Protein AF-A0A1F1V6K8-F1 (afdb_monomer_lite)

Radius of gyration: 18.37 Å; chains: 1; bounding box: 36×60×32 Å

pLDDT: mean 71.67, std 14.15, range [43.72, 91.31]

Sequence (112 aa):
MDDWFSGILDLVDEPIAIVGIQGTSRVEASTSRTQFVSTGLLDVDEFDSLQAAADLYVSDNLTSGVMAQAAPLGTSVLAMLNTTGASPEAFPSSAPAQQERRKEGASKEWAS

Foldseek 3Di:
DDDPVLVVQVPDPAADEAEDADPPPPCVSADPRYGYHYPYHDDPVRVLVVLLPDQEDEECDPPDPVQVSSVVSVHHYDHDHDCVPPDPVPDDDCVVVVVVVVVVVVVVVVPD

Secondary structure (DSSP, 8-state):
--SHHHHHHTT--S-EEEEE-S----GGG--SSEEEEE--S--HHHHHHHHHH-SEEEES-TT-HHHHHHTTTT-EEEE----TT--GGGSPPSHHHHHHHHHHHHHHHT--

Structure (mmCIF, N/CA/C/O backbone):
data_AF-A0A1F1V6K8-F1
#
_entry.id   AF-A0A1F1V6K8-F1
#
loop_
_atom_site.group_PDB
_atom_site.id
_atom_site.type_symbol
_atom_site.label_atom_id
_atom_site.label_alt_id
_atom_site.label_comp_id
_atom_site.label_asym_id
_atom_site.label_entity_id
_atom_site.label_seq_id
_atom_site.pdbx_PDB_ins_code
_atom_site.Cartn_x
_atom_site.Cartn_y
_atom_site.Cartn_z
_atom_site.occupancy
_atom_site.B_iso_or_equiv
_atom_site.auth_seq_id
_atom_site.auth_comp_id
_atom_site.auth_asym_id
_atom_site.auth_atom_id
_atom_site.pdbx_PDB_model_num
ATOM 1 N N . MET A 1 1 ? 11.487 -15.074 3.807 1.00 43.72 1 MET A N 1
ATOM 2 C CA . MET A 1 1 ? 11.473 -13.619 4.088 1.00 43.72 1 MET A CA 1
ATOM 3 C C . MET A 1 1 ? 10.747 -13.482 5.409 1.00 43.72 1 MET A C 1
ATOM 5 O O . MET A 1 1 ? 9.524 -13.430 5.454 1.00 43.72 1 MET A O 1
ATOM 9 N N . ASP A 1 2 ? 11.532 -13.627 6.465 1.00 49.75 2 ASP A N 1
ATOM 10 C CA . ASP A 1 2 ? 11.116 -14.194 7.743 1.00 49.75 2 ASP A CA 1
ATOM 11 C C . ASP A 1 2 ? 10.742 -13.088 8.742 1.00 49.75 2 ASP A C 1
ATOM 13 O O . ASP A 1 2 ? 11.474 -12.109 8.868 1.00 49.75 2 ASP A O 1
ATOM 17 N N . ASP A 1 3 ? 9.567 -13.241 9.363 1.00 63.28 3 ASP A N 1
ATOM 18 C CA . ASP A 1 3 ? 8.977 -12.617 10.569 1.00 63.28 3 ASP A CA 1
ATOM 19 C C . ASP A 1 3 ? 9.051 -11.107 10.856 1.00 63.28 3 ASP A C 1
ATOM 21 O O . ASP A 1 3 ? 8.238 -10.609 11.633 1.00 63.28 3 ASP A O 1
ATOM 25 N N . TRP A 1 4 ? 9.930 -10.328 10.230 1.00 71.00 4 TRP A N 1
ATOM 26 C CA . TRP A 1 4 ? 10.108 -8.913 10.577 1.00 71.00 4 TRP A CA 1
ATOM 27 C C . TRP A 1 4 ? 8.878 -8.062 10.231 1.00 71.00 4 TRP A C 1
ATOM 29 O O . TRP A 1 4 ? 8.461 -7.222 11.022 1.00 71.00 4 TRP A O 1
ATOM 39 N N . PHE A 1 5 ? 8.270 -8.307 9.063 1.00 73.38 5 PHE A N 1
ATOM 40 C CA . PHE A 1 5 ? 7.072 -7.589 8.635 1.00 73.38 5 PHE A CA 1
ATOM 41 C C . PHE A 1 5 ? 5.910 -7.901 9.574 1.00 73.38 5 PHE A C 1
ATOM 43 O O . PHE A 1 5 ? 5.262 -6.982 10.048 1.00 73.38 5 PHE A O 1
ATOM 50 N N . SER A 1 6 ? 5.711 -9.178 9.916 1.00 69.19 6 SER A N 1
ATOM 51 C CA . SER A 1 6 ? 4.683 -9.604 10.871 1.00 69.19 6 SER A CA 1
ATOM 52 C C . SER A 1 6 ? 4.854 -8.920 12.233 1.00 69.19 6 SER A C 1
ATOM 54 O O . SER A 1 6 ? 3.885 -8.391 12.765 1.00 69.19 6 SER A O 1
ATOM 56 N N . GLY A 1 7 ? 6.088 -8.821 12.740 1.00 71.25 7 GLY A N 1
ATOM 57 C CA . GLY A 1 7 ? 6.375 -8.118 13.994 1.00 71.25 7 GLY A CA 1
ATOM 58 C C . GLY A 1 7 ? 6.097 -6.608 13.958 1.00 71.25 7 GLY A C 1
ATOM 59 O O . GLY A 1 7 ? 5.743 -6.037 14.983 1.00 71.25 7 GLY A O 1
ATOM 60 N N . ILE A 1 8 ? 6.211 -5.950 12.798 1.00 74.38 8 ILE A N 1
ATOM 61 C CA . ILE A 1 8 ? 5.811 -4.538 12.644 1.00 74.38 8 ILE A CA 1
ATOM 62 C C . ILE A 1 8 ? 4.291 -4.395 12.720 1.00 74.38 8 ILE A C 1
ATOM 64 O O . ILE A 1 8 ? 3.793 -3.445 13.319 1.00 74.38 8 ILE A O 1
ATOM 68 N N . LEU A 1 9 ? 3.551 -5.336 12.136 1.00 76.12 9 LEU A N 1
ATOM 69 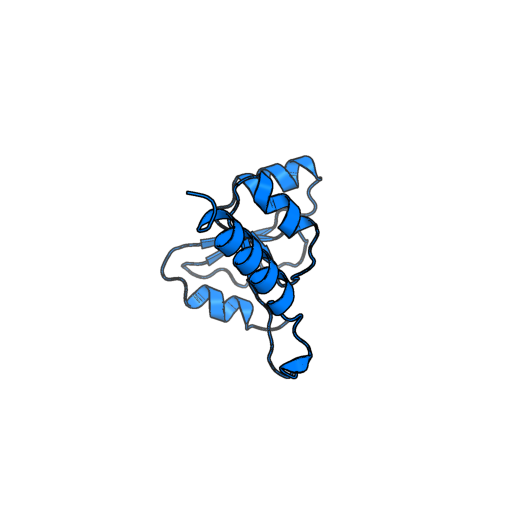C CA . LEU A 1 9 ? 2.089 -5.300 12.133 1.00 76.12 9 LEU A CA 1
ATOM 70 C C . LEU A 1 9 ? 1.510 -5.449 13.543 1.00 76.12 9 LEU A C 1
ATOM 72 O O . LEU A 1 9 ? 0.509 -4.812 13.851 1.00 76.12 9 LEU A O 1
ATOM 76 N N . ASP A 1 10 ? 2.168 -6.211 14.420 1.00 71.81 10 ASP A N 1
ATOM 77 C CA . ASP A 1 10 ? 1.758 -6.354 15.824 1.00 71.81 10 ASP A CA 1
ATOM 78 C C . ASP A 1 10 ? 1.868 -5.051 16.640 1.00 71.81 10 ASP A C 1
ATOM 80 O O . ASP A 1 10 ? 1.237 -4.935 17.698 1.00 71.81 10 ASP A O 1
ATOM 84 N N . LEU A 1 11 ? 2.643 -4.068 16.160 1.00 78.38 11 LEU A N 1
ATOM 85 C CA . LEU A 1 11 ? 2.761 -2.737 16.770 1.00 78.38 11 LEU A CA 1
ATOM 86 C C . LEU A 1 11 ? 1.595 -1.811 16.410 1.00 78.38 11 LEU A C 1
ATOM 88 O O . LEU A 1 11 ? 1.437 -0.765 17.039 1.00 78.38 11 LEU A O 1
ATOM 92 N N . VAL A 1 12 ? 0.803 -2.161 15.396 1.00 81.19 12 VAL A N 1
ATOM 93 C CA . VAL A 1 12 ? -0.383 -1.392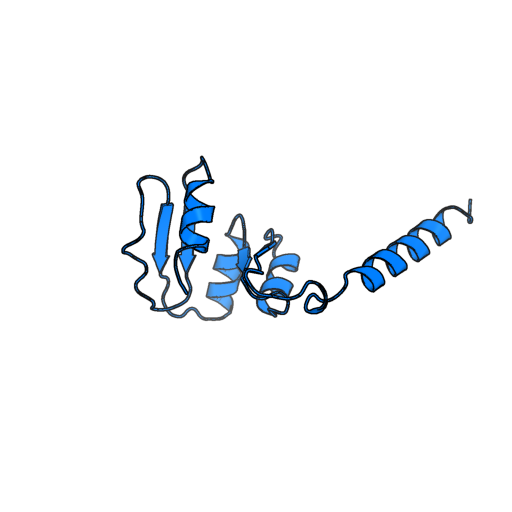 15.029 1.00 81.19 12 VAL A CA 1
ATOM 94 C C . VAL A 1 12 ? -1.494 -1.748 16.011 1.00 81.19 12 VAL A C 1
ATOM 96 O O . VAL A 1 12 ? -1.879 -2.909 16.146 1.00 81.19 12 VAL A O 1
ATOM 99 N N . ASP A 1 13 ? -1.981 -0.747 16.743 1.00 81.81 13 ASP A N 1
ATOM 100 C CA . ASP A 1 13 ? -2.994 -0.966 17.783 1.00 81.81 13 ASP A CA 1
ATOM 101 C C . ASP A 1 13 ? -4.423 -1.057 17.217 1.00 81.81 13 ASP A C 1
ATOM 103 O O . ASP A 1 13 ? -5.342 -1.515 17.892 1.00 81.81 13 ASP A O 1
ATOM 107 N N . GLU A 1 14 ? -4.589 -0.681 15.949 1.00 82.81 14 GLU A N 1
ATOM 108 C CA . GLU A 1 14 ? -5.846 -0.747 15.208 1.00 82.81 14 GLU A CA 1
ATOM 109 C C . GLU A 1 14 ? -5.962 -2.045 14.392 1.00 82.81 14 GLU A C 1
ATOM 111 O O . GLU A 1 14 ? -4.950 -2.574 13.919 1.00 82.81 14 GLU A O 1
ATOM 116 N N . PRO A 1 15 ? -7.184 -2.560 14.169 1.00 85.56 15 PRO A N 1
ATOM 117 C CA . PRO A 1 15 ? -7.401 -3.657 13.241 1.00 85.56 15 PRO A CA 1
ATOM 118 C C . PRO A 1 15 ? -7.003 -3.267 11.814 1.00 85.56 15 PRO A C 1
ATOM 120 O O . PRO A 1 15 ? -7.448 -2.242 11.298 1.00 85.56 15 PRO A O 1
ATOM 123 N N . ILE A 1 16 ? -6.212 -4.106 11.150 1.00 86.75 16 ILE A N 1
ATOM 124 C CA . ILE A 1 16 ? -5.731 -3.861 9.789 1.00 86.75 16 ILE A CA 1
ATOM 125 C C . ILE A 1 16 ? -6.020 -5.042 8.866 1.00 86.75 16 ILE A C 1
ATOM 127 O O . ILE A 1 16 ? -5.866 -6.209 9.233 1.00 86.75 16 ILE A O 1
ATOM 131 N N . ALA A 1 17 ? -6.402 -4.727 7.631 1.00 87.69 17 ALA A N 1
ATOM 132 C CA . ALA A 1 17 ? -6.511 -5.692 6.547 1.00 87.69 17 ALA A CA 1
ATOM 133 C C . ALA A 1 17 ? -5.335 -5.509 5.586 1.00 87.69 17 ALA A C 1
ATOM 135 O O . ALA A 1 17 ? -5.087 -4.417 5.081 1.00 87.69 17 ALA A O 1
ATOM 136 N N . ILE A 1 18 ? -4.611 -6.591 5.325 1.00 85.75 18 ILE A N 1
ATOM 137 C CA . ILE A 1 18 ? -3.455 -6.605 4.435 1.00 85.75 18 ILE A CA 1
ATOM 138 C C . ILE A 1 18 ? -3.837 -7.361 3.186 1.00 85.75 18 ILE A C 1
ATOM 140 O O . ILE A 1 18 ? -4.077 -8.570 3.224 1.00 85.75 18 ILE A O 1
ATOM 144 N N . VAL A 1 19 ? -3.867 -6.635 2.076 1.00 85.44 19 VAL A N 1
ATOM 145 C CA . VAL A 1 19 ? -4.227 -7.185 0.776 1.00 85.44 19 VAL A CA 1
ATOM 146 C C . VAL A 1 19 ? -2.955 -7.475 -0.016 1.00 85.44 19 VAL A C 1
ATOM 148 O O . VAL A 1 19 ? -2.208 -6.567 -0.371 1.00 85.44 19 VAL A O 1
ATOM 151 N N . GLY A 1 20 ? -2.679 -8.758 -0.248 1.00 78.75 20 GLY A N 1
ATOM 152 C CA . GLY A 1 20 ? -1.494 -9.237 -0.957 1.00 78.75 20 GLY A CA 1
ATOM 153 C C . GLY A 1 20 ? -1.823 -9.765 -2.351 1.00 78.75 20 GLY A C 1
ATOM 154 O O . GLY A 1 20 ? -2.705 -10.609 -2.512 1.00 78.75 20 GLY A O 1
ATOM 155 N N . ILE A 1 21 ? -1.056 -9.320 -3.348 1.00 71.62 21 ILE A N 1
ATOM 156 C CA . ILE A 1 21 ? -1.233 -9.674 -4.765 1.00 71.62 21 ILE A CA 1
ATOM 157 C C . ILE A 1 21 ? -0.186 -10.718 -5.136 1.00 71.62 21 ILE A C 1
ATOM 159 O O . ILE A 1 21 ? 0.782 -10.445 -5.836 1.00 71.62 21 ILE A O 1
ATOM 163 N N . GLN A 1 22 ? -0.307 -11.905 -4.552 1.00 65.12 22 GLN A N 1
ATOM 164 C CA . GLN A 1 22 ? 0.285 -13.139 -5.068 1.00 65.12 22 GLN A CA 1
ATOM 165 C C . GLN A 1 22 ? -0.169 -14.330 -4.225 1.00 65.12 22 GLN A C 1
ATOM 167 O O . GLN A 1 22 ? -0.482 -14.200 -3.042 1.00 65.12 22 GLN A O 1
ATOM 172 N N . GLY A 1 23 ? -0.170 -15.510 -4.851 1.00 52.41 23 GLY A N 1
ATOM 173 C CA . GLY A 1 23 ? -0.611 -16.787 -4.280 1.00 52.41 23 GLY A CA 1
ATOM 174 C C . GLY A 1 23 ? 0.282 -17.375 -3.183 1.00 52.41 23 GLY A C 1
ATOM 175 O O . GLY A 1 23 ? 0.239 -18.582 -2.951 1.00 52.41 23 GLY A O 1
ATOM 176 N N . THR A 1 24 ? 1.097 -16.574 -2.495 1.00 48.41 24 THR A N 1
ATOM 177 C CA . THR A 1 24 ? 1.714 -17.033 -1.254 1.00 48.41 24 THR A CA 1
ATOM 178 C C . THR A 1 24 ? 0.641 -17.029 -0.177 1.00 48.41 24 THR A C 1
ATOM 180 O O . THR A 1 24 ? 0.238 -15.996 0.349 1.00 48.41 24 THR A O 1
ATOM 183 N N . SER A 1 25 ? 0.152 -18.235 0.104 1.00 47.34 25 SER A N 1
ATOM 184 C CA . SER A 1 25 ? -0.612 -18.629 1.284 1.00 47.34 25 SER A CA 1
ATOM 185 C C . SER A 1 25 ? 0.028 -18.069 2.564 1.00 47.34 25 SER A C 1
ATOM 187 O O . SER A 1 25 ? 0.745 -18.761 3.277 1.00 47.34 25 SER A O 1
ATOM 189 N N . ARG A 1 26 ? -0.214 -16.792 2.862 1.00 53.22 26 ARG A N 1
ATOM 190 C CA . ARG A 1 26 ? 0.110 -16.152 4.144 1.00 53.22 26 ARG A CA 1
ATOM 191 C C . ARG A 1 26 ? -1.115 -16.088 5.057 1.00 53.22 26 ARG A C 1
ATOM 193 O O . ARG A 1 26 ? -1.135 -15.350 6.034 1.00 53.22 26 ARG A O 1
ATOM 200 N N . VAL A 1 27 ? -2.129 -16.892 4.726 1.00 50.31 27 VAL A N 1
ATOM 201 C CA . VAL A 1 27 ? -3.375 -17.073 5.481 1.00 50.31 27 VAL A CA 1
ATOM 202 C C . VAL A 1 27 ? -3.088 -17.484 6.935 1.00 50.31 27 VAL A C 1
ATOM 204 O O . VAL A 1 27 ? -3.860 -17.140 7.825 1.00 50.31 27 VAL A O 1
ATOM 207 N N . GLU A 1 28 ? -1.942 -18.119 7.205 1.00 49.75 28 GLU A N 1
ATOM 208 C CA . GLU A 1 28 ? -1.555 -18.614 8.535 1.00 49.75 28 GLU A CA 1
ATOM 209 C C . GLU A 1 28 ? -1.139 -17.533 9.555 1.00 49.75 28 GLU A C 1
ATOM 211 O O . GLU A 1 28 ? -0.971 -17.857 10.725 1.00 49.75 28 GLU A O 1
ATOM 216 N N . ALA A 1 29 ? -1.006 -16.258 9.165 1.00 54.44 29 ALA A N 1
ATOM 217 C CA . ALA A 1 29 ? -0.566 -15.185 10.070 1.00 54.44 29 ALA A CA 1
ATOM 218 C C . ALA A 1 29 ? -1.698 -14.265 10.567 1.00 54.44 29 ALA A C 1
ATOM 220 O O . ALA A 1 29 ? -1.419 -13.232 11.176 1.00 54.44 29 ALA A O 1
ATOM 221 N N . SER A 1 30 ? -2.967 -14.591 10.291 1.00 61.03 30 SER A N 1
ATOM 222 C CA . SER A 1 30 ? -4.078 -13.746 10.747 1.00 61.03 30 SER A CA 1
ATOM 223 C C . SER A 1 30 ? -4.183 -13.792 12.274 1.00 61.03 30 SER A C 1
ATOM 225 O O . SER A 1 30 ? -4.354 -14.859 12.864 1.00 61.03 30 SER A O 1
ATOM 227 N N . THR A 1 31 ? -4.067 -12.633 12.915 1.00 69.25 31 THR A N 1
ATOM 228 C CA . THR A 1 31 ? -4.227 -12.472 14.366 1.00 69.25 31 THR A CA 1
ATOM 229 C C . THR A 1 31 ? -5.631 -11.944 14.671 1.00 69.25 31 THR A C 1
ATOM 231 O O . THR A 1 31 ? -6.442 -11.745 13.770 1.00 69.25 31 THR A O 1
ATOM 234 N N . SER A 1 32 ? -5.949 -11.677 15.942 1.00 72.25 32 SER A N 1
ATOM 235 C CA . SER A 1 32 ? -7.206 -10.998 16.295 1.00 72.25 32 SER A CA 1
ATOM 236 C C . SER A 1 32 ? -7.314 -9.574 15.732 1.00 72.25 32 SER A C 1
ATOM 238 O O . SER A 1 32 ? -8.412 -9.024 15.712 1.00 72.25 32 SER A O 1
ATOM 240 N N . ARG A 1 33 ? -6.193 -8.975 15.302 1.00 77.38 33 ARG A N 1
ATOM 241 C CA . ARG A 1 33 ? -6.116 -7.591 14.807 1.00 77.38 33 ARG A CA 1
ATOM 242 C C . ARG A 1 33 ? -5.700 -7.492 13.341 1.00 77.38 33 ARG A C 1
ATOM 244 O O . ARG A 1 33 ? -6.049 -6.518 12.690 1.00 77.38 33 ARG A O 1
ATOM 251 N N . THR A 1 34 ? -5.013 -8.495 12.802 1.00 79.94 34 THR A N 1
ATOM 252 C CA . THR A 1 34 ? -4.511 -8.469 11.425 1.00 79.94 34 THR A CA 1
ATOM 253 C C . THR A 1 34 ? -5.219 -9.516 10.585 1.00 79.94 34 THR A C 1
ATOM 255 O O . THR A 1 34 ? -5.117 -10.709 10.867 1.00 79.94 34 THR A O 1
ATOM 258 N N . GLN A 1 35 ? -5.881 -9.083 9.516 1.00 82.06 35 GLN A N 1
ATOM 259 C CA . GLN A 1 35 ? -6.470 -9.969 8.520 1.00 82.06 35 GLN A CA 1
ATOM 260 C C . GLN A 1 35 ? -5.630 -9.962 7.245 1.00 82.06 35 GLN A C 1
ATOM 262 O O . GLN A 1 35 ? -5.365 -8.906 6.680 1.00 82.06 35 GLN A O 1
ATOM 267 N N . PHE A 1 36 ? -5.267 -11.142 6.745 1.00 80.56 36 PHE A N 1
ATOM 268 C CA . PHE A 1 36 ? -4.626 -11.270 5.438 1.00 80.56 36 PHE A CA 1
ATOM 269 C C . PHE A 1 36 ? -5.648 -11.667 4.373 1.00 80.56 36 PHE A C 1
ATOM 271 O O . PHE A 1 36 ? -6.342 -12.676 4.504 1.00 80.56 36 PHE A O 1
ATOM 278 N N . VAL A 1 37 ? -5.714 -10.887 3.297 1.00 82.06 37 VAL A N 1
ATOM 279 C CA . VAL A 1 37 ? -6.555 -11.142 2.125 1.00 82.06 37 VAL A CA 1
ATOM 280 C C . VAL A 1 37 ? -5.640 -11.333 0.922 1.00 82.06 37 VAL A C 1
ATOM 282 O O . VAL A 1 37 ? -4.848 -10.456 0.588 1.00 82.06 37 VAL A O 1
ATOM 285 N N . SER A 1 38 ? -5.729 -12.487 0.266 1.00 83.31 38 SER A N 1
ATOM 286 C CA . SER A 1 38 ? -5.031 -12.726 -1.000 1.00 83.31 38 SER A CA 1
ATOM 287 C C . SER A 1 38 ? -6.015 -12.537 -2.144 1.00 83.31 38 SER A C 1
ATOM 289 O O . SER A 1 38 ? -7.064 -13.181 -2.164 1.00 83.31 38 SER A O 1
ATOM 291 N N . THR A 1 39 ? -5.689 -11.654 -3.085 1.00 80.12 39 THR A N 1
ATOM 292 C CA . THR A 1 39 ? -6.540 -11.363 -4.251 1.00 80.12 39 THR A CA 1
ATOM 293 C C . THR A 1 39 ? -6.216 -12.238 -5.459 1.00 80.12 39 THR A C 1
ATOM 295 O O . THR A 1 39 ? -6.947 -12.220 -6.443 1.00 80.12 39 THR A O 1
ATOM 298 N N . GLY A 1 40 ? -5.145 -13.034 -5.395 1.00 79.19 40 GLY A N 1
ATOM 299 C CA . GLY A 1 40 ? -4.618 -13.735 -6.563 1.00 79.19 40 GLY A CA 1
ATOM 300 C C . GLY A 1 40 ? -3.884 -12.784 -7.511 1.00 79.19 40 GLY A C 1
ATOM 301 O O . GLY A 1 40 ? -3.237 -11.836 -7.069 1.00 79.19 40 GLY A O 1
ATOM 302 N N . LEU A 1 41 ? -3.923 -13.084 -8.810 1.00 83.31 41 LEU A N 1
ATOM 303 C CA . LEU A 1 41 ? -3.415 -12.185 -9.845 1.00 83.31 41 LEU A CA 1
ATOM 304 C C . LEU A 1 41 ? -4.545 -11.241 -10.254 1.00 83.31 41 LEU A C 1
ATOM 306 O O . LEU A 1 41 ? -5.619 -11.716 -10.610 1.00 83.31 41 LEU A O 1
ATOM 310 N N . LEU A 1 42 ? -4.273 -9.941 -10.204 1.00 85.12 42 LEU A N 1
ATOM 311 C CA . LEU A 1 42 ? -5.166 -8.888 -10.681 1.00 85.12 42 LEU A CA 1
ATOM 312 C C . LEU A 1 42 ? -4.638 -8.341 -12.004 1.00 85.12 42 LEU A C 1
ATOM 314 O O . LEU A 1 42 ? -3.421 -8.346 -12.231 1.00 85.12 42 LEU A O 1
ATOM 318 N N . ASP A 1 43 ? -5.536 -7.869 -12.864 1.00 89.38 43 ASP A N 1
ATOM 319 C CA . ASP A 1 43 ? -5.120 -7.015 -13.972 1.00 89.38 43 ASP A CA 1
ATOM 320 C C . ASP A 1 43 ? -4.750 -5.599 -13.485 1.00 89.38 43 ASP A C 1
ATOM 322 O O . ASP A 1 43 ? -4.808 -5.290 -12.293 1.00 89.38 43 ASP A O 1
ATOM 326 N N . VAL A 1 44 ? -4.284 -4.750 -14.403 1.00 86.75 44 VAL A N 1
ATOM 327 C CA . VAL A 1 44 ? -3.791 -3.407 -14.060 1.00 86.75 44 VAL A CA 1
ATOM 328 C C . VAL A 1 44 ? -4.917 -2.505 -13.550 1.00 86.75 44 VAL A C 1
ATOM 330 O O . VAL A 1 44 ? -4.703 -1.776 -12.588 1.00 86.75 44 VAL A O 1
ATOM 333 N N . ASP A 1 45 ? -6.114 -2.582 -14.132 1.00 90.62 45 ASP A N 1
ATOM 334 C CA . ASP A 1 45 ? -7.230 -1.705 -13.764 1.00 90.62 45 ASP A CA 1
ATOM 335 C C . ASP A 1 45 ? -7.816 -2.108 -12.399 1.00 90.62 45 ASP A C 1
ATOM 337 O O . ASP A 1 45 ? -8.141 -1.261 -11.559 1.00 90.62 45 ASP A O 1
ATOM 341 N N . GLU A 1 46 ? -7.917 -3.415 -12.144 1.00 90.38 46 GLU A N 1
ATOM 342 C CA . GLU A 1 46 ? -8.299 -3.980 -10.849 1.00 90.38 46 GLU A CA 1
ATOM 343 C C . GLU A 1 46 ? -7.272 -3.641 -9.768 1.00 90.38 46 GLU A C 1
ATOM 345 O O . GLU A 1 46 ? -7.630 -3.305 -8.634 1.00 90.38 46 GLU A O 1
ATOM 350 N N . PHE A 1 47 ? -5.989 -3.704 -10.121 1.00 88.94 47 PHE A N 1
ATOM 351 C CA . PHE A 1 47 ? -4.908 -3.351 -9.222 1.00 88.94 47 PHE A CA 1
ATOM 352 C C . PHE A 1 47 ? -4.911 -1.858 -8.866 1.00 88.94 47 PHE A C 1
ATOM 354 O O . PHE A 1 47 ? -4.847 -1.524 -7.682 1.00 88.94 47 PHE A O 1
ATOM 361 N N . ASP A 1 48 ? -5.051 -0.971 -9.850 1.00 89.38 48 ASP A N 1
ATOM 362 C CA . ASP A 1 48 ? -5.119 0.477 -9.633 1.00 89.38 48 ASP A CA 1
ATOM 363 C C . ASP A 1 48 ? -6.348 0.847 -8.787 1.00 89.38 48 ASP A C 1
ATOM 365 O O . ASP A 1 48 ? -6.261 1.668 -7.872 1.00 89.38 48 ASP A O 1
ATOM 369 N N . SER A 1 49 ? -7.483 0.181 -9.024 1.00 91.06 49 SER A N 1
ATOM 370 C CA . SER A 1 49 ? -8.700 0.348 -8.219 1.00 91.06 49 SER A CA 1
ATOM 371 C C . SER A 1 49 ? -8.488 -0.070 -6.763 1.00 91.06 49 SER A C 1
ATOM 373 O O . SER A 1 49 ? -8.909 0.633 -5.843 1.00 91.06 49 SER A O 1
ATOM 375 N N . LEU A 1 50 ? -7.807 -1.197 -6.537 1.00 90.25 50 LEU A N 1
ATOM 376 C CA . LEU A 1 50 ? -7.444 -1.652 -5.198 1.00 90.25 50 LEU A CA 1
ATOM 377 C C . LEU A 1 50 ? -6.469 -0.679 -4.521 1.00 90.25 50 LEU A C 1
ATOM 379 O O . LEU A 1 50 ? -6.630 -0.372 -3.341 1.00 90.25 50 LEU A O 1
ATOM 383 N N . GLN A 1 51 ? -5.475 -0.180 -5.258 1.00 88.62 51 GLN A N 1
ATOM 384 C CA . GLN A 1 51 ? -4.492 0.765 -4.741 1.00 88.62 51 GLN A CA 1
ATOM 385 C C . GLN A 1 51 ? -5.146 2.099 -4.358 1.00 88.62 51 GLN A C 1
ATOM 387 O O . GLN A 1 51 ? -4.856 2.623 -3.284 1.00 88.62 51 GLN A O 1
ATOM 392 N N . ALA A 1 52 ? -6.064 2.618 -5.177 1.00 90.06 52 ALA A N 1
ATOM 393 C CA . ALA A 1 52 ? -6.814 3.843 -4.896 1.00 90.06 52 ALA A CA 1
ATOM 394 C C . ALA A 1 52 ? -7.755 3.715 -3.685 1.00 90.06 52 ALA A C 1
ATOM 396 O O . ALA A 1 52 ? -8.032 4.704 -3.010 1.00 90.06 52 ALA A O 1
ATOM 397 N N . ALA A 1 53 ? -8.251 2.507 -3.406 1.00 91.31 53 ALA A N 1
ATOM 398 C CA . ALA A 1 53 ? -9.112 2.232 -2.258 1.00 91.31 53 ALA A CA 1
ATOM 399 C C . ALA A 1 53 ? -8.340 1.985 -0.949 1.00 91.31 53 ALA A C 1
ATOM 401 O O . ALA A 1 53 ? -8.953 1.950 0.116 1.00 91.31 53 ALA A O 1
ATOM 402 N N . ALA A 1 54 ? -7.023 1.775 -1.014 1.00 90.12 54 ALA A N 1
ATOM 403 C CA . ALA A 1 54 ? -6.208 1.491 0.158 1.00 90.12 54 ALA A CA 1
ATOM 404 C C . ALA A 1 54 ? -5.897 2.764 0.957 1.00 90.12 54 ALA A C 1
ATOM 406 O O . ALA A 1 54 ? -5.525 3.792 0.394 1.00 90.12 54 ALA A O 1
ATOM 407 N N . ASP A 1 55 ? -5.934 2.667 2.287 1.00 90.81 55 ASP A N 1
ATOM 408 C CA . ASP A 1 55 ? -5.490 3.758 3.164 1.00 90.81 55 ASP A CA 1
ATOM 409 C C . ASP A 1 55 ? -3.968 3.980 3.075 1.00 90.81 55 ASP A C 1
ATOM 411 O O . ASP A 1 55 ? -3.468 5.100 3.216 1.00 90.81 55 ASP A O 1
ATOM 415 N N . LEU A 1 56 ? -3.218 2.897 2.843 1.00 88.50 56 LEU A N 1
ATOM 416 C CA . LEU A 1 56 ? -1.762 2.892 2.790 1.00 88.50 56 LEU A CA 1
ATOM 417 C C . LEU A 1 56 ? -1.248 1.798 1.850 1.00 88.50 56 LEU A C 1
ATOM 419 O O . LEU A 1 56 ? -1.522 0.614 2.039 1.00 88.50 56 LEU A O 1
ATOM 423 N N . TYR A 1 57 ? -0.421 2.188 0.885 1.00 88.00 57 TYR A N 1
ATOM 424 C CA . TYR A 1 57 ? 0.374 1.266 0.084 1.00 88.00 57 TYR A CA 1
ATOM 425 C C . TYR A 1 57 ? 1.743 1.052 0.740 1.00 88.00 57 TYR A C 1
ATOM 427 O O . TYR A 1 57 ? 2.490 2.008 0.964 1.00 88.00 57 TYR A O 1
ATOM 435 N N . VAL A 1 58 ? 2.088 -0.204 1.035 1.00 83.88 58 VAL A N 1
ATOM 436 C CA . VAL A 1 58 ? 3.373 -0.575 1.644 1.00 83.88 58 VAL A CA 1
ATOM 437 C C . VAL A 1 58 ? 4.200 -1.394 0.661 1.00 83.88 58 VAL A C 1
ATOM 439 O O . VAL A 1 58 ? 3.705 -2.3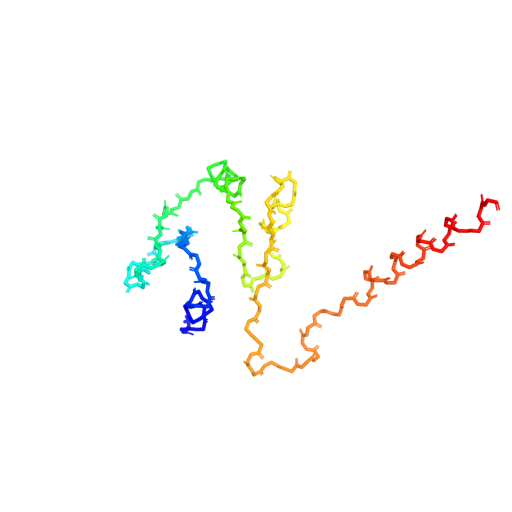56 0.079 1.00 83.88 58 VAL A O 1
ATOM 442 N N . SER A 1 59 ? 5.472 -1.035 0.489 1.00 81.12 59 SER A N 1
ATOM 443 C CA . SER A 1 59 ? 6.411 -1.769 -0.367 1.00 81.12 59 SER A CA 1
ATOM 444 C C . SER A 1 59 ? 7.770 -1.920 0.305 1.00 81.12 59 SER A C 1
ATOM 446 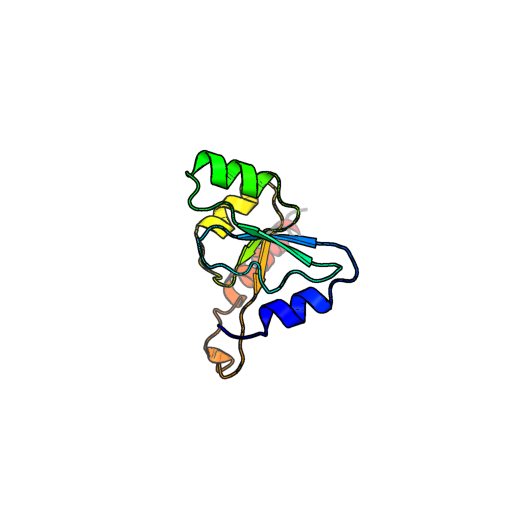O O . SER A 1 59 ? 8.207 -1.043 1.043 1.00 81.12 59 SER A O 1
ATOM 448 N N . ASP A 1 60 ? 8.464 -3.018 0.025 1.00 75.38 60 ASP A N 1
ATOM 449 C CA . ASP A 1 60 ? 9.868 -3.224 0.383 1.00 75.38 60 ASP A CA 1
ATOM 450 C C . ASP A 1 60 ? 10.843 -2.732 -0.702 1.00 75.38 60 ASP A C 1
ATOM 452 O O . ASP A 1 60 ? 12.061 -2.830 -0.546 1.00 75.38 60 ASP A O 1
ATOM 456 N N . ASN A 1 61 ? 10.321 -2.159 -1.792 1.00 72.50 61 ASN A N 1
ATOM 457 C CA . ASN A 1 61 ? 11.095 -1.721 -2.941 1.00 72.50 61 ASN A CA 1
ATOM 458 C C . ASN A 1 61 ? 10.931 -0.215 -3.206 1.00 72.50 61 ASN A C 1
ATOM 460 O O . ASN A 1 61 ? 9.923 0.241 -3.748 1.00 72.50 61 ASN A O 1
ATOM 464 N N . LEU A 1 62 ? 11.982 0.550 -2.892 1.00 65.75 62 LEU A N 1
ATOM 465 C CA . LEU A 1 62 ? 12.049 2.004 -3.091 1.00 65.75 62 LEU A CA 1
ATOM 466 C C . LEU A 1 62 ? 11.899 2.462 -4.548 1.00 65.75 62 LEU A C 1
ATOM 468 O O . LEU A 1 62 ? 11.538 3.613 -4.782 1.00 65.75 62 LEU A O 1
ATOM 472 N N . THR A 1 63 ? 12.226 1.615 -5.525 1.00 67.56 63 THR A N 1
ATOM 473 C CA . THR A 1 63 ? 12.178 1.968 -6.954 1.00 67.56 63 THR A CA 1
ATOM 474 C C . THR A 1 63 ? 10.990 1.337 -7.668 1.00 67.56 63 THR A C 1
ATOM 476 O O . THR A 1 63 ? 10.959 1.268 -8.897 1.00 67.56 63 THR A O 1
ATOM 479 N N . SER A 1 64 ? 9.994 0.874 -6.911 1.00 68.25 64 SER A N 1
ATOM 480 C CA . SER A 1 64 ? 8.798 0.274 -7.479 1.00 68.25 64 SER A CA 1
ATOM 481 C C . SER A 1 64 ? 8.031 1.292 -8.331 1.00 68.25 64 SER A C 1
ATOM 483 O O . SER A 1 64 ? 7.551 2.307 -7.825 1.00 68.25 64 SER A O 1
ATOM 485 N N . GLY A 1 65 ? 7.867 1.009 -9.628 1.00 71.88 65 GLY A N 1
ATOM 486 C CA . GLY A 1 65 ? 7.011 1.814 -10.511 1.00 71.88 65 GLY A CA 1
ATOM 487 C C . GLY A 1 65 ? 5.573 1.914 -9.989 1.00 71.88 65 GLY A C 1
ATOM 488 O O . GLY A 1 65 ? 4.931 2.949 -10.126 1.00 71.88 65 GLY A O 1
ATOM 489 N N . VAL A 1 66 ? 5.127 0.886 -9.268 1.00 75.75 66 VAL A N 1
ATOM 490 C CA . VAL A 1 66 ? 3.825 0.829 -8.598 1.00 75.75 66 VAL A CA 1
ATOM 491 C C . VAL A 1 66 ? 3.708 1.846 -7.456 1.00 75.75 66 VAL A C 1
ATOM 493 O O . VAL A 1 66 ? 2.647 2.424 -7.234 1.00 75.75 66 VAL A O 1
ATOM 496 N N . MET A 1 67 ? 4.803 2.122 -6.741 1.00 80.31 67 MET A N 1
ATOM 497 C CA . MET A 1 67 ? 4.826 3.188 -5.735 1.00 80.31 67 MET A CA 1
ATOM 498 C C . MET A 1 67 ? 4.688 4.570 -6.390 1.00 80.31 67 MET A C 1
ATOM 500 O O . MET A 1 67 ? 4.029 5.444 -5.834 1.00 80.31 67 MET A O 1
ATOM 504 N N . ALA A 1 68 ? 5.262 4.773 -7.580 1.00 78.44 68 ALA A 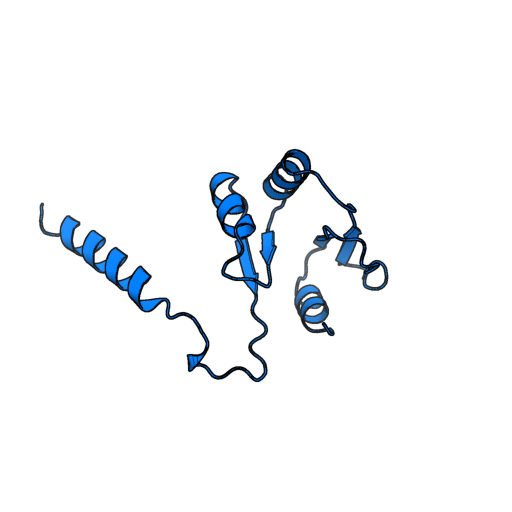N 1
ATOM 505 C CA . ALA A 1 68 ? 5.080 6.021 -8.321 1.00 78.44 68 ALA A CA 1
ATOM 506 C C . ALA A 1 68 ? 3.628 6.211 -8.805 1.00 78.44 68 ALA A C 1
ATOM 508 O O . ALA A 1 68 ? 3.172 7.349 -8.910 1.00 78.44 68 ALA A O 1
ATOM 509 N N . GLN A 1 69 ? 2.898 5.118 -9.050 1.00 80.38 69 GLN A N 1
ATOM 510 C CA . GLN A 1 69 ? 1.485 5.134 -9.451 1.00 80.38 69 GLN A CA 1
ATOM 511 C C . GLN A 1 69 ? 0.514 5.395 -8.290 1.00 80.38 69 GLN A C 1
ATOM 513 O O . GLN A 1 69 ? -0.539 5.980 -8.513 1.00 80.38 69 GLN A O 1
ATOM 518 N N . ALA A 1 70 ? 0.887 5.089 -7.046 1.00 82.12 70 ALA A N 1
ATOM 519 C CA . ALA A 1 70 ? 0.058 5.399 -5.876 1.00 82.12 70 ALA A CA 1
ATOM 520 C C . ALA A 1 70 ? -0.153 6.912 -5.662 1.00 82.12 70 ALA A C 1
ATOM 522 O O . ALA A 1 70 ? -1.230 7.347 -5.258 1.00 82.12 70 ALA A O 1
ATOM 523 N N . ALA A 1 71 ? 0.864 7.731 -5.953 1.00 77.38 71 ALA A N 1
ATOM 524 C CA . ALA A 1 71 ? 0.820 9.177 -5.733 1.00 77.38 71 ALA A CA 1
ATOM 525 C C . ALA A 1 71 ? -0.307 9.902 -6.507 1.00 77.38 71 ALA A C 1
ATOM 527 O O . ALA A 1 71 ? -1.045 10.662 -5.877 1.00 77.38 71 ALA A O 1
ATOM 528 N N . PRO A 1 72 ? -0.493 9.700 -7.830 1.00 85.12 72 PRO A N 1
ATOM 529 C CA . PRO A 1 72 ? -1.616 10.300 -8.554 1.00 85.12 72 PRO A CA 1
ATOM 530 C C . PRO A 1 72 ? -2.990 9.760 -8.127 1.00 85.12 72 PRO A C 1
ATOM 532 O O . PRO A 1 72 ? -3.983 10.448 -8.343 1.00 85.12 72 PRO A O 1
ATOM 535 N N . LEU A 1 73 ? -3.057 8.580 -7.500 1.00 87.00 73 LEU A N 1
ATOM 536 C CA . LEU A 1 73 ? -4.296 8.018 -6.948 1.00 87.00 73 LEU A CA 1
ATOM 537 C C . LEU A 1 73 ? -4.665 8.614 -5.578 1.00 87.00 73 LEU A C 1
ATOM 539 O O . LEU A 1 73 ? -5.759 8.376 -5.078 1.00 87.00 73 LEU A O 1
ATOM 543 N N . GLY A 1 74 ? -3.777 9.413 -4.975 1.00 86.31 74 GLY A N 1
ATOM 544 C CA . GLY A 1 74 ? -3.969 9.980 -3.637 1.00 86.31 74 GLY A CA 1
ATOM 545 C C . GLY A 1 74 ? -3.687 8.994 -2.499 1.00 86.31 74 GLY A C 1
ATOM 546 O O . GLY A 1 74 ? -3.855 9.350 -1.333 1.00 86.31 74 GLY A O 1
ATOM 547 N N . THR A 1 75 ? -3.223 7.787 -2.818 1.00 91.19 75 THR A N 1
ATOM 548 C CA . THR A 1 75 ? -2.890 6.744 -1.848 1.00 91.19 75 THR A CA 1
ATOM 549 C C . THR A 1 75 ? -1.590 7.094 -1.129 1.00 91.19 75 THR A C 1
ATOM 551 O O . THR A 1 75 ? -0.559 7.349 -1.757 1.00 91.19 75 THR A O 1
ATOM 554 N N . SER A 1 76 ? -1.610 7.079 0.205 1.00 89.56 76 SER A N 1
ATOM 555 C CA . SER A 1 76 ? -0.389 7.262 0.996 1.00 89.56 76 SER A CA 1
ATOM 556 C C . SER A 1 76 ? 0.571 6.098 0.762 1.00 89.56 76 SER A C 1
ATOM 558 O O . SER A 1 76 ? 0.141 4.953 0.647 1.00 89.56 76 SER A O 1
ATOM 560 N N . VAL A 1 77 ? 1.879 6.368 0.719 1.00 87.50 77 VAL A N 1
ATOM 561 C CA . VAL A 1 77 ? 2.890 5.332 0.465 1.00 87.50 77 VAL A CA 1
ATOM 562 C C . VAL A 1 77 ? 3.922 5.269 1.577 1.00 87.50 77 VAL A C 1
ATOM 564 O O . VAL A 1 77 ? 4.493 6.289 1.964 1.00 87.50 77 VAL A O 1
ATOM 567 N N . LEU A 1 78 ? 4.217 4.050 2.026 1.00 85.44 78 LEU A N 1
ATOM 568 C CA . LEU A 1 78 ? 5.318 3.742 2.925 1.00 85.44 78 LEU A CA 1
ATOM 569 C C . LEU A 1 78 ? 6.247 2.704 2.285 1.00 85.44 78 LEU A C 1
ATOM 571 O O . LEU A 1 78 ? 5.872 1.552 2.073 1.00 85.44 78 LEU A O 1
ATOM 575 N N . ALA A 1 79 ? 7.489 3.102 2.022 1.00 83.88 79 ALA A N 1
ATOM 576 C CA . ALA A 1 79 ? 8.541 2.165 1.652 1.00 83.88 79 ALA A CA 1
ATOM 577 C C . ALA A 1 79 ? 9.290 1.712 2.913 1.00 83.88 79 ALA A C 1
ATOM 579 O O . ALA A 1 79 ? 9.845 2.545 3.633 1.00 83.88 79 ALA A O 1
ATOM 580 N N . MET A 1 80 ? 9.317 0.407 3.184 1.00 80.62 80 MET A N 1
ATOM 581 C CA . MET A 1 80 ? 9.995 -0.169 4.345 1.00 80.62 80 MET A CA 1
ATOM 582 C C . MET A 1 80 ? 11.161 -1.047 3.912 1.00 80.62 80 MET A C 1
ATOM 584 O O . MET A 1 80 ? 10.977 -2.120 3.349 1.00 80.62 80 MET A O 1
ATOM 588 N N . LEU A 1 81 ? 12.375 -0.618 4.235 1.00 78.19 81 LEU A N 1
ATOM 589 C CA . LEU A 1 81 ? 13.582 -1.388 3.963 1.00 78.19 81 LEU A CA 1
ATOM 590 C C . LEU A 1 81 ? 14.015 -2.118 5.224 1.00 78.19 81 LEU A C 1
ATOM 592 O O . LEU A 1 81 ? 14.247 -1.490 6.258 1.00 78.19 81 LEU A O 1
ATOM 596 N N . ASN A 1 82 ? 14.203 -3.430 5.126 1.00 73.31 82 ASN A N 1
ATOM 597 C CA . ASN A 1 82 ? 14.942 -4.146 6.150 1.00 73.31 82 ASN A CA 1
ATOM 598 C C . ASN A 1 82 ? 16.441 -3.927 5.912 1.00 73.31 82 ASN A C 1
ATOM 600 O O . ASN A 1 82 ? 17.023 -4.456 4.968 1.00 73.31 82 ASN A O 1
ATOM 604 N N . THR A 1 83 ? 17.053 -3.113 6.765 1.00 70.00 83 THR A N 1
ATOM 605 C CA . THR A 1 83 ? 18.460 -2.703 6.657 1.00 70.00 83 THR A CA 1
ATOM 606 C C . THR A 1 83 ? 19.398 -3.583 7.480 1.00 70.00 83 THR A C 1
ATOM 608 O O . THR A 1 83 ? 20.599 -3.321 7.547 1.00 70.00 83 THR A O 1
ATOM 611 N N . THR A 1 84 ? 18.873 -4.634 8.112 1.00 69.31 84 THR A N 1
ATOM 612 C CA . THR A 1 84 ? 19.657 -5.532 8.961 1.00 69.31 84 THR A CA 1
ATOM 613 C C . THR A 1 84 ? 20.779 -6.180 8.148 1.00 69.31 84 THR A C 1
ATOM 615 O O . THR A 1 84 ? 20.528 -6.960 7.234 1.00 69.31 84 THR A O 1
ATOM 618 N N . GLY A 1 85 ? 22.030 -5.839 8.473 1.00 61.12 85 GLY A N 1
ATOM 619 C CA . GLY A 1 85 ? 23.223 -6.321 7.767 1.00 61.12 85 GLY A CA 1
ATOM 620 C C . GLY A 1 85 ? 23.672 -5.473 6.567 1.00 61.12 85 GLY A C 1
ATOM 621 O O . GLY A 1 85 ? 24.694 -5.795 5.964 1.00 61.12 85 GLY A O 1
ATOM 622 N N . ALA A 1 86 ? 22.968 -4.387 6.229 1.00 61.12 86 ALA A N 1
ATOM 623 C CA . ALA A 1 86 ? 23.359 -3.456 5.171 1.00 61.12 86 ALA A CA 1
ATOM 624 C C . ALA A 1 86 ? 24.253 -2.322 5.715 1.00 61.12 86 ALA A C 1
ATOM 626 O O . ALA A 1 86 ? 23.969 -1.737 6.761 1.00 61.12 86 ALA A O 1
ATOM 627 N N . SER A 1 87 ? 25.331 -1.988 4.994 1.00 51.69 87 SER A N 1
ATOM 628 C CA . SER A 1 87 ? 26.162 -0.812 5.298 1.00 51.69 87 SER A CA 1
ATOM 629 C C . SER A 1 87 ? 25.366 0.483 5.045 1.00 51.69 87 SER A C 1
ATOM 631 O O . SER A 1 87 ? 24.663 0.551 4.034 1.00 51.69 87 SER A O 1
ATOM 633 N N . PRO A 1 88 ? 25.498 1.535 5.881 1.00 59.03 88 PRO A N 1
ATOM 634 C CA . PRO A 1 88 ? 24.847 2.837 5.677 1.00 59.03 88 PRO A CA 1
ATOM 635 C C . PRO A 1 88 ? 25.120 3.486 4.309 1.00 59.03 88 PRO A C 1
ATOM 637 O O . PRO A 1 88 ? 24.350 4.326 3.855 1.00 59.03 88 PRO A O 1
ATOM 640 N N . GLU A 1 89 ? 26.202 3.093 3.637 1.00 59.66 89 GLU A N 1
ATOM 641 C CA . GLU A 1 89 ? 26.583 3.590 2.309 1.00 59.66 89 GLU A CA 1
ATOM 642 C C . GLU A 1 89 ? 25.766 2.973 1.160 1.00 59.66 89 GLU A C 1
ATOM 644 O O . GLU A 1 89 ? 25.820 3.462 0.036 1.00 59.66 89 GLU A O 1
ATOM 649 N N . ALA A 1 90 ? 24.996 1.911 1.423 1.00 57.81 90 ALA A N 1
ATOM 650 C CA . ALA A 1 90 ? 24.167 1.241 0.420 1.00 57.81 90 ALA A CA 1
ATOM 651 C C . ALA A 1 90 ? 22.827 1.956 0.157 1.00 57.81 90 ALA A C 1
ATOM 653 O O . ALA A 1 90 ? 22.093 1.563 -0.751 1.00 57.81 90 ALA A O 1
ATOM 654 N N . PHE A 1 91 ? 22.491 2.992 0.936 1.00 57.41 91 PHE A N 1
ATOM 655 C CA . PHE A 1 91 ? 21.255 3.746 0.742 1.00 57.41 91 PHE A CA 1
ATOM 656 C C . PHE A 1 91 ? 21.432 4.844 -0.310 1.00 57.41 91 PHE A C 1
ATOM 658 O O . PHE A 1 91 ? 22.398 5.611 -0.245 1.00 57.41 91 PHE A O 1
ATOM 665 N N . PRO A 1 92 ? 20.486 4.992 -1.254 1.00 57.91 92 PRO A N 1
ATOM 666 C CA . PRO A 1 92 ? 20.459 6.158 -2.123 1.00 57.91 92 PRO A CA 1
ATOM 667 C C . PRO A 1 92 ? 20.298 7.420 -1.264 1.00 57.91 92 PRO A C 1
ATOM 669 O O . PRO A 1 92 ? 19.344 7.563 -0.501 1.00 57.91 92 PRO A O 1
ATOM 672 N N . SER A 1 93 ? 21.265 8.331 -1.363 1.00 55.78 93 SER A N 1
ATOM 673 C CA . SER A 1 93 ? 21.266 9.581 -0.603 1.00 55.78 93 SER A CA 1
ATOM 674 C C . SER A 1 93 ? 20.121 10.496 -1.046 1.00 55.78 93 SER A C 1
ATOM 676 O O . SER A 1 93 ? 20.019 10.847 -2.220 1.00 55.78 93 SER A O 1
ATOM 678 N N . SER A 1 94 ? 19.307 10.962 -0.095 1.00 57.41 94 SER A N 1
ATOM 679 C CA . SER A 1 94 ? 18.265 11.983 -0.308 1.00 57.41 94 SER A CA 1
ATOM 680 C C . SER A 1 94 ? 18.828 13.399 -0.528 1.00 57.41 94 SER A C 1
ATOM 682 O O . SER A 1 94 ? 18.066 14.354 -0.706 1.00 57.41 94 SER A O 1
ATOM 684 N N . ALA A 1 95 ? 20.156 13.563 -0.498 1.00 54.78 95 ALA A N 1
ATOM 685 C CA . ALA A 1 95 ? 20.830 14.854 -0.613 1.00 54.78 95 ALA A CA 1
ATOM 686 C C . ALA A 1 95 ? 20.508 15.653 -1.896 1.00 54.78 95 ALA A C 1
ATOM 688 O O . ALA A 1 95 ? 20.331 16.868 -1.772 1.00 54.78 95 ALA A O 1
ATOM 689 N N . PRO A 1 96 ? 20.365 15.055 -3.100 1.00 54.16 96 PRO A N 1
ATOM 690 C CA . PRO A 1 96 ? 20.071 15.838 -4.301 1.00 54.16 96 PRO A CA 1
ATOM 691 C C . PRO A 1 96 ? 18.671 16.470 -4.240 1.00 54.16 96 PRO A C 1
ATOM 693 O O . PRO A 1 96 ? 18.511 17.657 -4.521 1.00 54.16 96 PRO A O 1
ATOM 696 N N . ALA A 1 97 ? 17.670 15.713 -3.771 1.00 54.50 97 ALA A N 1
ATOM 697 C CA . ALA A 1 97 ? 16.272 16.149 -3.720 1.00 54.50 97 ALA A CA 1
ATOM 698 C C . ALA A 1 97 ? 16.015 17.255 -2.676 1.00 54.50 97 ALA A C 1
ATOM 700 O O . ALA A 1 97 ? 15.163 18.123 -2.875 1.00 54.50 97 ALA A O 1
ATOM 701 N N . GLN A 1 98 ? 16.765 17.275 -1.565 1.00 53.03 98 GLN A N 1
ATOM 702 C CA . GLN A 1 98 ? 16.699 18.382 -0.601 1.00 53.03 98 GLN A CA 1
ATOM 703 C C . GLN A 1 98 ? 17.432 19.642 -1.082 1.00 53.03 98 GLN A C 1
ATOM 705 O O . GLN A 1 98 ? 17.048 20.753 -0.706 1.00 53.03 98 GLN A O 1
ATOM 710 N N . GLN A 1 99 ? 18.473 19.498 -1.908 1.00 52.78 99 GLN A N 1
ATOM 711 C CA . GLN A 1 99 ? 19.240 20.633 -2.417 1.00 52.78 99 GLN A CA 1
ATOM 712 C C . GLN A 1 99 ? 18.464 21.433 -3.475 1.00 52.78 99 GLN A C 1
ATOM 714 O O . GLN A 1 99 ? 18.551 22.662 -3.478 1.00 52.78 99 GLN A O 1
ATOM 719 N N . GLU A 1 100 ? 17.663 20.776 -4.319 1.00 53.38 100 GLU A N 1
ATOM 720 C CA . GLU A 1 100 ? 16.790 21.460 -5.287 1.00 53.38 100 GLU A CA 1
ATOM 721 C C . GLU A 1 100 ? 15.670 22.255 -4.604 1.00 53.38 100 GLU A C 1
ATOM 723 O O . GLU A 1 100 ? 15.509 23.442 -4.892 1.00 53.38 100 GLU A O 1
ATOM 728 N N . ARG A 1 101 ? 14.986 21.679 -3.602 1.00 56.22 101 ARG A N 1
ATOM 729 C CA . ARG A 1 101 ? 13.939 22.402 -2.849 1.00 56.22 101 ARG A CA 1
ATOM 730 C C . ARG A 1 101 ? 14.467 23.641 -2.121 1.00 56.22 101 ARG A C 1
ATOM 732 O O . ARG A 1 101 ? 13.768 24.648 -2.033 1.00 56.22 101 ARG A O 1
ATOM 739 N N . ARG A 1 102 ? 15.706 23.596 -1.612 1.00 54.62 102 ARG A N 1
ATOM 740 C CA . ARG A 1 102 ? 16.351 24.766 -0.985 1.00 54.62 102 ARG A CA 1
ATOM 741 C C . ARG A 1 102 ? 16.671 25.869 -1.994 1.00 54.62 102 ARG A C 1
ATOM 743 O O . ARG A 1 102 ? 16.569 27.040 -1.640 1.00 54.62 102 ARG A O 1
ATOM 750 N N . LYS A 1 103 ? 17.031 25.522 -3.234 1.00 56.12 103 LYS A N 1
ATOM 751 C CA . LYS A 1 103 ? 17.271 26.513 -4.296 1.00 56.12 103 LYS A CA 1
ATOM 752 C C . LYS A 1 103 ? 15.971 27.162 -4.777 1.00 56.12 103 LYS A C 1
ATOM 754 O O . LYS A 1 103 ? 15.949 28.374 -4.961 1.00 56.12 103 LYS A O 1
ATOM 759 N N . GLU A 1 104 ? 14.888 26.397 -4.915 1.00 55.78 104 GLU A N 1
ATOM 760 C CA . GLU A 1 104 ? 13.575 26.942 -5.296 1.00 55.78 104 GLU A CA 1
ATOM 761 C C . GLU A 1 104 ? 12.957 27.846 -4.219 1.00 55.78 104 GLU A C 1
ATOM 763 O O . GLU A 1 104 ? 12.397 28.892 -4.548 1.00 55.78 104 GLU A O 1
ATOM 768 N N . GLY A 1 105 ? 13.094 27.487 -2.936 1.00 55.22 105 GLY A N 1
ATOM 769 C CA . GLY A 1 105 ? 12.634 28.324 -1.822 1.00 55.22 105 GLY A CA 1
ATOM 770 C C . GLY A 1 105 ? 13.405 29.644 -1.716 1.00 55.22 105 GLY A C 1
ATOM 771 O O . GLY A 1 105 ? 12.799 30.708 -1.623 1.00 55.22 105 GLY A O 1
ATOM 772 N N . ALA A 1 106 ? 14.736 29.591 -1.836 1.00 56.50 106 ALA A N 1
ATOM 773 C CA . ALA A 1 106 ? 15.586 30.781 -1.771 1.00 56.50 106 ALA A CA 1
ATOM 774 C C . ALA A 1 106 ? 15.362 31.749 -2.947 1.00 56.50 106 ALA A C 1
ATOM 776 O O . ALA A 1 106 ? 15.514 32.957 -2.786 1.00 56.50 106 ALA A O 1
ATOM 777 N N . SER A 1 107 ? 14.970 31.248 -4.124 1.00 54.28 107 SER A N 1
ATOM 778 C CA . SER A 1 107 ? 14.732 32.102 -5.294 1.00 54.28 107 SER A CA 1
ATOM 779 C C . SER A 1 107 ? 13.425 32.903 -5.214 1.00 54.28 107 SER A C 1
ATOM 781 O O . SER A 1 107 ? 13.291 33.893 -5.930 1.00 54.28 107 SER A O 1
ATOM 783 N N . LYS A 1 108 ? 12.469 32.506 -4.358 1.00 54.81 108 LYS A N 1
ATOM 784 C CA . LYS A 1 108 ? 11.201 33.233 -4.154 1.00 54.81 108 LYS A CA 1
ATOM 785 C C . LYS A 1 108 ? 11.274 34.306 -3.065 1.00 54.81 108 LYS A C 1
ATOM 787 O O . LYS A 1 108 ? 10.510 35.261 -3.132 1.00 54.81 108 LYS A O 1
ATOM 792 N N . GLU A 1 109 ? 12.193 34.195 -2.107 1.00 52.66 109 GLU A N 1
ATOM 793 C CA . GLU A 1 109 ? 12.298 35.145 -0.983 1.00 52.66 109 GLU A CA 1
ATOM 794 C C . GLU A 1 109 ? 13.026 36.458 -1.327 1.00 52.66 109 GLU A C 1
ATOM 796 O O . GLU A 1 109 ? 12.945 37.414 -0.567 1.00 52.66 109 GLU A O 1
ATOM 801 N N . TRP A 1 110 ? 13.704 36.540 -2.478 1.00 51.84 110 TRP A N 1
ATOM 802 C CA . TRP A 1 110 ? 14.508 37.711 -2.874 1.00 51.84 110 TRP A CA 1
ATOM 803 C C . TRP A 1 110 ? 13.866 38.564 -3.981 1.00 51.84 110 TRP A C 1
ATOM 805 O O . TRP A 1 110 ? 14.497 39.489 -4.487 1.00 51.84 110 TRP A O 1
ATOM 815 N N . ALA A 1 111 ? 12.631 38.247 -4.379 1.00 54.16 111 ALA A N 1
ATOM 816 C CA . ALA A 1 111 ? 11.912 38.927 -5.460 1.00 54.16 111 ALA A CA 1
ATOM 817 C C . ALA A 1 111 ? 10.654 39.683 -4.983 1.00 54.16 111 ALA A C 1
ATOM 819 O O . ALA A 1 111 ? 9.704 39.830 -5.751 1.00 54.16 111 ALA A O 1
ATOM 820 N N . SER A 1 112 ? 10.623 40.143 -3.726 1.00 44.66 112 SER A N 1
ATOM 821 C CA . SER A 1 112 ? 9.603 41.076 -3.210 1.00 44.66 112 SER A CA 1
ATOM 822 C C . SER A 1 112 ? 10.227 42.395 -2.784 1.00 44.66 112 SER A C 1
ATOM 824 O O . SER A 1 112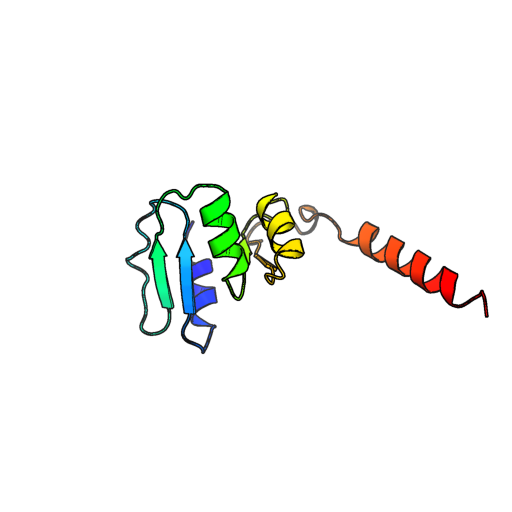 ? 11.278 42.347 -2.111 1.00 44.66 112 SER A O 1
#